Protein AF-A0A5C0BBR7-F1 (afdb_monomer_lite)

Sequence (84 aa):
PFGGMVKGAHRNLMRKFVKARPAAIEEDFQRRMHPGLTYCQRVGNVMGATTMLSLASTIDNADLSSPQRVGVFSYGTGCSSEFF

Foldseek 3Di:
DADVVVLVVQVVCCCPPVVDDPVVSVVCCVQQPVQLCPQCVVPPDPAQCSQVSSVVSCVVRHPCVDDDDDWTWDFDPVTDIDID

Structure (mmCIF, N/CA/C/O backbone):
data_AF-A0A5C0BBR7-F1
#
_entry.id   AF-A0A5C0BBR7-F1
#
loop_
_atom_site.group_PDB
_atom_site.id
_atom_site.type_symbol
_atom_site.label_atom_id
_atom_site.label_alt_id
_atom_site.label_comp_id
_atom_site.label_asym_id
_atom_site.label_entity_id
_atom_site.label_seq_id
_atom_site.pdbx_PDB_ins_code
_atom_site.Cartn_x
_atom_site.Cartn_y
_atom_site.Cartn_z
_atom_site.occupancy
_atom_site.B_iso_or_equiv
_atom_site.auth_seq_id
_atom_site.auth_comp_id
_atom_site.auth_asym_id
_atom_site.auth_atom_id
_atom_site.pdbx_PDB_model_num
ATOM 1 N N . PRO A 1 1 ? 5.286 3.936 -6.399 1.00 88.88 1 PRO A N 1
ATOM 2 C CA . PRO A 1 1 ? 6.703 4.178 -6.777 1.00 88.88 1 PRO A CA 1
ATOM 3 C C . PRO A 1 1 ? 7.719 3.556 -5.807 1.00 88.88 1 PRO A C 1
ATOM 5 O O . PRO A 1 1 ? 8.517 2.740 -6.239 1.00 88.88 1 PRO A O 1
ATOM 8 N N . PHE A 1 2 ? 7.698 3.909 -4.515 1.00 95.00 2 PHE A N 1
ATOM 9 C CA . PHE A 1 2 ? 8.538 3.283 -3.481 1.00 95.00 2 PHE A CA 1
ATOM 10 C C . PHE A 1 2 ? 7.951 3.520 -2.080 1.00 95.00 2 PHE A C 1
ATOM 12 O O . PHE A 1 2 ? 7.212 4.485 -1.868 1.00 95.00 2 PHE A O 1
ATOM 19 N N . GLY A 1 3 ? 8.292 2.659 -1.114 1.00 93.75 3 GLY A N 1
ATOM 20 C CA . GLY A 1 3 ? 7.658 2.637 0.213 1.00 93.75 3 GLY A CA 1
ATOM 21 C C . GLY A 1 3 ? 7.787 3.939 1.014 1.00 93.75 3 GLY A C 1
ATOM 22 O O . GLY A 1 3 ? 6.832 4.360 1.662 1.00 93.75 3 GLY A O 1
ATOM 23 N N . GLY A 1 4 ? 8.926 4.635 0.917 1.00 96.38 4 GLY A N 1
ATOM 24 C CA . GLY A 1 4 ? 9.140 5.912 1.614 1.00 96.38 4 GLY A CA 1
ATOM 25 C C . GLY A 1 4 ? 8.136 7.004 1.219 1.00 96.38 4 GLY A C 1
ATOM 26 O O . GLY A 1 4 ? 7.620 7.715 2.082 1.00 96.38 4 GLY A O 1
ATOM 27 N N . MET A 1 5 ? 7.791 7.093 -0.071 1.00 96.69 5 MET A N 1
ATOM 28 C CA . MET A 1 5 ? 6.782 8.037 -0.562 1.00 96.69 5 MET A CA 1
ATOM 29 C C . MET A 1 5 ? 5.386 7.686 -0.033 1.00 96.69 5 MET A C 1
ATOM 31 O O . MET A 1 5 ? 4.664 8.573 0.420 1.00 96.69 5 MET A O 1
ATOM 35 N N . VAL A 1 6 ? 5.031 6.396 -0.020 1.00 97.50 6 VAL A N 1
ATOM 36 C CA . VAL A 1 6 ? 3.744 5.913 0.511 1.00 97.50 6 VAL A CA 1
ATOM 37 C C . VAL A 1 6 ? 3.619 6.219 2.007 1.00 97.50 6 VAL A C 1
ATOM 39 O O . VAL A 1 6 ? 2.585 6.723 2.444 1.00 97.50 6 VAL A O 1
ATOM 42 N N . LYS A 1 7 ? 4.693 6.021 2.785 1.00 98.25 7 LYS A N 1
ATOM 43 C CA . LYS A 1 7 ? 4.743 6.387 4.210 1.00 98.25 7 LYS A CA 1
ATOM 44 C C . LYS A 1 7 ? 4.537 7.885 4.433 1.00 98.25 7 LYS A C 1
ATOM 46 O O . LYS A 1 7 ? 3.795 8.289 5.329 1.00 98.25 7 LYS A O 1
ATOM 51 N N . GLY A 1 8 ? 5.153 8.722 3.598 1.00 98.31 8 GLY A N 1
ATOM 52 C CA . GLY A 1 8 ? 4.945 10.170 3.622 1.00 98.31 8 GLY A CA 1
ATOM 53 C C . GLY A 1 8 ? 3.495 10.573 3.330 1.00 98.31 8 GLY A C 1
ATOM 54 O O . GLY A 1 8 ? 2.934 11.390 4.066 1.00 98.31 8 GLY A O 1
ATOM 55 N N . ALA A 1 9 ? 2.890 9.977 2.299 1.00 98.31 9 ALA A N 1
ATOM 56 C CA . ALA A 1 9 ? 1.514 10.247 1.885 1.00 98.31 9 ALA A CA 1
ATOM 57 C C . ALA A 1 9 ? 0.492 9.817 2.950 1.00 98.31 9 ALA A C 1
ATOM 59 O O . ALA A 1 9 ? -0.339 10.630 3.355 1.00 98.31 9 ALA A O 1
ATOM 60 N N . HIS A 1 10 ? 0.601 8.594 3.482 1.00 98.69 10 HIS A N 1
ATOM 61 C CA . HIS A 1 10 ? -0.246 8.116 4.584 1.00 98.69 10 HIS A CA 1
ATOM 62 C C . HIS A 1 10 ? -0.162 9.044 5.803 1.00 98.69 10 HIS A C 1
ATOM 64 O O . HIS A 1 10 ? -1.191 9.507 6.299 1.00 98.69 10 HIS A O 1
ATOM 70 N N . ARG A 1 11 ? 1.052 9.428 6.222 1.00 98.69 11 ARG A N 1
ATOM 71 C CA . ARG A 1 11 ? 1.248 10.378 7.328 1.00 98.69 11 ARG A CA 1
ATOM 72 C C . ARG A 1 11 ? 0.581 11.728 7.066 1.00 98.69 11 ARG A C 1
ATOM 74 O O . ARG A 1 11 ? 0.032 12.318 7.997 1.00 98.69 11 ARG A O 1
ATOM 81 N N . ASN A 1 12 ? 0.642 12.240 5.835 1.00 98.62 12 ASN A N 1
ATOM 82 C CA . ASN A 1 12 ? -0.038 13.482 5.468 1.00 98.62 12 ASN A CA 1
ATOM 83 C C . ASN A 1 12 ? -1.563 13.346 5.624 1.00 98.62 12 ASN A C 1
ATOM 85 O O . ASN A 1 12 ? -2.175 14.182 6.289 1.00 98.62 12 ASN A O 1
ATOM 89 N N . LEU A 1 13 ? -2.150 12.263 5.104 1.00 98.31 13 LEU A N 1
ATOM 90 C CA . LEU A 1 13 ? -3.588 11.992 5.197 1.00 98.31 13 LEU A CA 1
ATOM 91 C C . LEU A 1 13 ? -4.053 11.833 6.651 1.00 98.31 13 LEU A C 1
ATOM 93 O O . LEU A 1 13 ? -5.033 12.461 7.055 1.00 98.31 13 LEU A O 1
ATOM 97 N N . 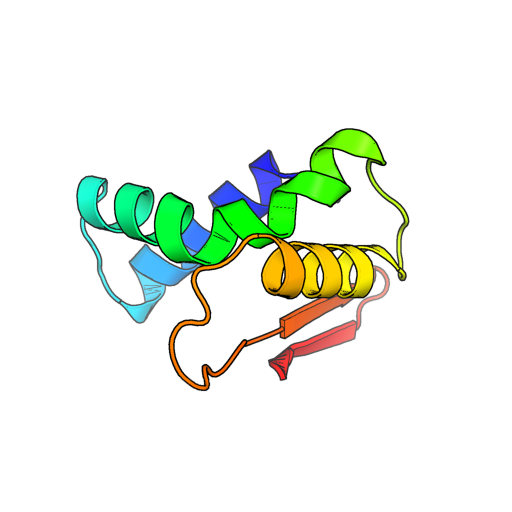MET A 1 14 ? -3.317 11.073 7.466 1.00 98.56 14 MET A N 1
ATOM 98 C CA . MET A 1 14 ? -3.649 10.865 8.879 1.00 98.56 14 MET A CA 1
ATOM 99 C C . MET A 1 14 ? -3.597 12.163 9.696 1.00 98.56 14 MET A C 1
ATOM 101 O O . MET A 1 14 ? -4.416 12.365 10.592 1.00 98.56 14 MET A O 1
ATOM 105 N N . ARG A 1 15 ? -2.677 13.081 9.378 1.00 98.44 15 ARG A N 1
ATOM 106 C CA . ARG A 1 15 ? -2.644 14.413 10.005 1.00 98.44 15 ARG A CA 1
ATOM 107 C C . ARG A 1 15 ? -3.794 15.297 9.531 1.00 98.44 15 ARG A C 1
ATOM 109 O O . ARG A 1 15 ? -4.418 15.960 10.351 1.00 98.44 15 ARG A O 1
ATOM 116 N N . LYS A 1 16 ? -4.065 15.307 8.224 1.00 98.25 16 LYS A N 1
ATOM 117 C CA . LYS A 1 16 ? -5.040 16.209 7.600 1.00 98.25 16 LYS A CA 1
ATOM 118 C C . LYS A 1 16 ? -6.484 15.854 7.957 1.00 98.25 16 LYS A C 1
ATOM 120 O O . LYS A 1 16 ? -7.258 16.749 8.279 1.00 98.25 16 LYS A O 1
ATOM 125 N N . PHE A 1 17 ? -6.836 14.571 7.900 1.00 97.88 17 PHE A N 1
ATOM 126 C CA . PHE A 1 17 ? -8.224 14.121 8.035 1.00 97.88 17 PHE A CA 1
ATOM 127 C C . PHE A 1 17 ? -8.534 13.532 9.409 1.00 97.88 17 PHE A C 1
ATOM 129 O O . PHE A 1 17 ? -9.580 13.828 9.975 1.00 97.88 17 PHE A O 1
ATOM 136 N N . VAL A 1 18 ? -7.617 12.738 9.968 1.00 97.12 18 VAL A N 1
ATOM 137 C CA . VAL A 1 18 ? -7.828 12.053 11.257 1.00 97.12 18 VAL A CA 1
ATOM 138 C C . VAL A 1 18 ? -7.297 12.878 12.437 1.00 97.12 18 VAL A C 1
ATOM 140 O O . VAL A 1 18 ? -7.707 12.665 13.573 1.00 97.12 18 VAL A O 1
ATOM 143 N N . LYS A 1 19 ? -6.401 13.847 12.187 1.00 97.81 19 LYS A N 1
ATOM 144 C CA . LYS A 1 19 ? -5.706 14.650 13.214 1.00 97.81 19 LYS A CA 1
ATOM 145 C C . LYS A 1 19 ? -4.938 13.781 14.226 1.00 97.81 19 LYS A C 1
ATOM 147 O O . LYS A 1 19 ? -4.838 14.109 15.407 1.00 97.81 19 LYS A O 1
ATOM 152 N N . ALA A 1 20 ? -4.388 12.660 13.757 1.00 98.12 20 ALA A N 1
ATOM 153 C CA . ALA A 1 20 ? -3.706 11.682 14.599 1.00 98.12 20 ALA A CA 1
ATOM 154 C C . ALA A 1 20 ? -2.331 12.170 15.102 1.00 98.12 20 ALA A C 1
ATOM 156 O O . ALA A 1 20 ? -1.604 12.893 14.413 1.00 98.12 20 ALA A O 1
ATOM 157 N N . ARG A 1 21 ? -1.942 11.713 16.300 1.00 97.94 21 ARG A N 1
ATOM 158 C CA . ARG A 1 21 ? -0.606 11.941 16.882 1.00 97.94 21 ARG A CA 1
ATOM 159 C C . ARG A 1 21 ? 0.451 11.043 16.216 1.00 97.94 21 ARG A C 1
ATOM 161 O O . ARG A 1 21 ? 0.101 9.957 15.761 1.00 97.94 21 ARG A O 1
ATOM 168 N N . PRO A 1 22 ? 1.745 11.425 16.209 1.00 98.12 22 PRO A N 1
ATOM 169 C CA . PRO A 1 22 ? 2.795 10.684 15.500 1.00 98.12 22 PRO A CA 1
ATOM 170 C C . PRO A 1 22 ? 2.869 9.183 15.812 1.00 98.12 22 PRO A C 1
ATOM 172 O O . PRO A 1 22 ? 2.982 8.393 14.883 1.00 98.12 22 PRO A O 1
ATOM 175 N N . ALA A 1 23 ? 2.748 8.791 17.084 1.00 98.38 23 ALA A N 1
ATOM 176 C CA . ALA A 1 23 ? 2.784 7.382 17.483 1.00 98.38 23 ALA A CA 1
ATOM 177 C C . ALA A 1 23 ? 1.631 6.569 16.866 1.00 98.38 23 ALA A C 1
ATOM 179 O O . ALA A 1 23 ? 1.866 5.515 16.288 1.00 98.38 23 ALA A O 1
ATOM 180 N N . ALA A 1 24 ? 0.409 7.113 16.894 1.00 98.50 24 ALA A N 1
ATOM 181 C CA . ALA A 1 24 ? -0.761 6.469 16.298 1.00 98.50 24 ALA A CA 1
ATOM 182 C C . ALA A 1 24 ? -0.663 6.376 14.766 1.00 98.50 24 ALA A C 1
ATOM 184 O O . ALA A 1 24 ? -1.171 5.435 14.170 1.00 98.50 24 ALA A O 1
ATOM 185 N N . ILE A 1 25 ? 0.002 7.339 14.113 1.00 98.69 25 ILE A N 1
ATOM 186 C CA . ILE A 1 25 ? 0.263 7.272 12.667 1.00 98.69 25 ILE A CA 1
ATOM 187 C C . ILE A 1 25 ? 1.213 6.120 12.346 1.00 98.69 25 ILE A C 1
ATOM 189 O O . ILE A 1 25 ? 0.982 5.410 11.374 1.00 98.69 25 ILE A O 1
ATOM 193 N N . GLU A 1 26 ? 2.280 5.947 13.128 1.00 98.56 26 GLU A N 1
ATOM 194 C CA . GLU A 1 26 ? 3.232 4.861 12.893 1.00 98.56 26 GLU A CA 1
ATOM 195 C C . GLU A 1 26 ? 2.579 3.497 13.118 1.00 98.56 26 GLU A C 1
ATOM 197 O O . GLU A 1 26 ? 2.682 2.634 12.252 1.00 98.56 26 GLU A O 1
ATOM 202 N N . GLU A 1 27 ? 1.848 3.325 14.220 1.00 98.50 27 GLU A N 1
ATOM 203 C CA . GLU A 1 27 ? 1.094 2.098 14.498 1.00 98.50 27 GLU A CA 1
ATOM 204 C C . GLU A 1 27 ? 0.107 1.777 13.367 1.00 98.50 27 GLU A C 1
ATOM 206 O O . GLU A 1 27 ? 0.069 0.660 12.849 1.00 98.50 27 GLU A O 1
ATOM 211 N N . ASP A 1 28 ? -0.650 2.780 12.917 1.00 98.50 28 ASP A N 1
ATOM 212 C CA . ASP A 1 28 ? -1.604 2.613 11.829 1.00 98.50 28 ASP A CA 1
ATOM 213 C C . ASP A 1 28 ? -0.924 2.287 10.491 1.00 98.50 28 ASP A C 1
ATOM 215 O O . ASP A 1 28 ? -1.430 1.464 9.726 1.00 98.50 28 ASP A O 1
ATOM 219 N N . PHE A 1 29 ? 0.238 2.885 10.219 1.00 98.56 29 PHE A N 1
ATOM 220 C CA . PHE A 1 29 ? 1.033 2.578 9.035 1.00 98.56 29 PHE A CA 1
ATOM 221 C C . PHE A 1 29 ? 1.508 1.121 9.051 1.00 98.56 29 PHE A C 1
ATOM 223 O O . PHE A 1 29 ? 1.344 0.418 8.052 1.00 98.56 29 PHE A O 1
ATOM 230 N N . GLN A 1 30 ? 2.051 0.654 10.178 1.00 98.25 30 GLN A N 1
ATOM 231 C CA . GLN A 1 30 ? 2.507 -0.731 10.319 1.00 98.25 30 GLN A CA 1
ATOM 232 C C . GLN A 1 30 ? 1.353 -1.717 10.141 1.00 98.25 30 GLN A C 1
ATOM 234 O O . GLN A 1 30 ? 1.486 -2.706 9.428 1.00 98.25 30 GLN A O 1
ATOM 239 N N . ARG A 1 31 ? 0.190 -1.414 10.716 1.00 97.31 31 ARG A N 1
ATOM 240 C CA . ARG A 1 31 ? -0.970 -2.302 10.646 1.00 97.31 31 ARG A CA 1
ATOM 241 C C . ARG A 1 31 ? -1.637 -2.327 9.269 1.00 97.31 31 ARG A C 1
ATOM 243 O O . ARG A 1 31 ? -1.997 -3.398 8.797 1.00 97.31 31 ARG A O 1
ATOM 250 N N . ARG A 1 32 ? -1.855 -1.166 8.636 1.00 97.56 32 ARG A N 1
ATOM 251 C CA . ARG A 1 32 ? -2.706 -1.058 7.430 1.00 97.56 32 ARG A CA 1
ATOM 252 C C . ARG A 1 32 ? -1.958 -0.855 6.120 1.00 97.56 32 ARG A C 1
ATOM 254 O O . ARG A 1 32 ? -2.510 -1.168 5.072 1.00 97.56 32 ARG A O 1
ATOM 261 N N . MET A 1 33 ? -0.742 -0.314 6.154 1.00 98.00 33 MET A N 1
ATOM 262 C CA . MET A 1 33 ? 0.008 0.018 4.936 1.00 98.00 33 MET A CA 1
ATOM 263 C C . MET A 1 33 ? 1.167 -0.942 4.688 1.00 98.00 33 MET A C 1
ATOM 265 O O . MET A 1 33 ? 1.422 -1.297 3.540 1.00 98.00 33 MET A O 1
ATOM 269 N N . HIS A 1 3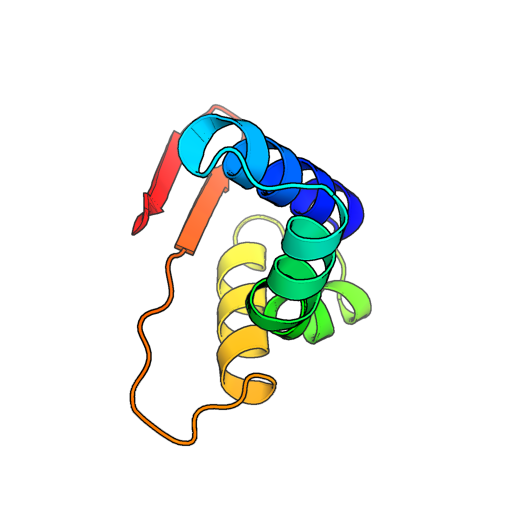4 ? 1.868 -1.366 5.743 1.00 98.19 34 HIS A N 1
ATOM 270 C CA . HIS A 1 34 ? 3.055 -2.212 5.618 1.00 98.19 34 HIS A CA 1
ATOM 271 C C . HIS A 1 34 ? 2.806 -3.534 4.867 1.00 98.19 34 HIS A C 1
ATOM 273 O O . HIS A 1 34 ? 3.623 -3.846 3.998 1.00 98.19 34 HIS A O 1
ATOM 279 N N . PRO A 1 35 ? 1.696 -4.275 5.087 1.00 98.38 35 PRO A N 1
ATOM 280 C CA . PRO A 1 35 ? 1.424 -5.507 4.338 1.00 98.38 35 PRO A CA 1
ATOM 281 C C . PRO A 1 35 ? 1.431 -5.320 2.814 1.00 98.38 35 PRO A C 1
ATOM 283 O O . PRO A 1 35 ? 1.957 -6.156 2.083 1.00 98.38 35 PRO A O 1
ATOM 286 N N . GLY A 1 36 ? 0.935 -4.179 2.325 1.00 98.31 36 GLY A N 1
ATOM 287 C CA . GLY A 1 36 ? 0.928 -3.847 0.899 1.00 98.31 36 GLY A CA 1
ATOM 288 C C . GLY A 1 36 ? 2.308 -3.527 0.312 1.00 98.31 36 GLY A C 1
ATOM 289 O O . GLY A 1 36 ? 2.479 -3.506 -0.908 1.00 98.31 36 GLY A O 1
ATOM 290 N N . LEU A 1 37 ? 3.316 -3.277 1.152 1.00 98.31 37 LEU A N 1
ATOM 291 C CA . LEU A 1 37 ? 4.662 -2.913 0.710 1.00 98.31 37 LEU A CA 1
ATOM 292 C C . LEU A 1 37 ? 5.607 -4.111 0.568 1.00 98.31 37 LEU A C 1
ATOM 294 O O . LEU A 1 37 ? 6.628 -3.961 -0.106 1.00 98.31 37 LEU A O 1
ATOM 298 N N . THR A 1 38 ? 5.275 -5.277 1.132 1.00 98.25 38 THR A N 1
ATOM 299 C CA . THR A 1 38 ? 6.142 -6.470 1.143 1.00 98.25 38 THR A CA 1
ATOM 300 C C . THR A 1 38 ? 6.605 -6.863 -0.262 1.00 98.25 38 THR A C 1
ATOM 302 O O . THR A 1 38 ? 7.803 -7.026 -0.497 1.00 98.25 38 THR A O 1
ATOM 305 N N . TYR A 1 39 ? 5.697 -6.960 -1.237 1.00 98.56 39 TYR A N 1
ATOM 306 C CA . TYR A 1 39 ? 6.086 -7.296 -2.615 1.00 98.56 39 TYR A CA 1
ATOM 307 C C . TYR A 1 39 ? 6.693 -6.108 -3.360 1.00 98.56 39 TYR A C 1
ATOM 309 O O . TYR A 1 39 ? 7.669 -6.273 -4.093 1.00 98.56 39 TYR A O 1
ATOM 317 N N . CYS A 1 40 ? 6.197 -4.894 -3.113 1.00 98.00 40 CYS A N 1
ATOM 318 C CA . CYS A 1 40 ? 6.741 -3.679 -3.721 1.00 98.00 40 CYS A CA 1
ATOM 319 C C . CYS A 1 40 ? 8.228 -3.463 -3.381 1.00 98.00 40 CYS A C 1
ATOM 321 O O . CYS A 1 40 ? 8.982 -2.986 -4.225 1.00 98.00 40 CYS A O 1
ATOM 323 N N . GLN A 1 41 ? 8.672 -3.823 -2.172 1.00 97.50 41 GLN A N 1
ATOM 324 C CA . GLN A 1 41 ? 10.082 -3.732 -1.766 1.00 97.50 41 GLN A CA 1
ATOM 325 C C . GLN A 1 41 ? 10.988 -4.727 -2.503 1.00 97.50 41 GLN A C 1
ATOM 327 O O . GLN A 1 41 ? 12.168 -4.445 -2.692 1.00 97.50 41 GLN A O 1
ATOM 332 N N . ARG A 1 42 ? 10.445 -5.872 -2.929 1.00 97.75 42 ARG A N 1
ATOM 333 C CA . ARG A 1 42 ? 11.195 -6.915 -3.643 1.00 97.75 42 ARG A CA 1
ATOM 334 C C . ARG A 1 42 ? 11.307 -6.638 -5.139 1.00 97.75 42 ARG A C 1
ATOM 336 O O . ARG A 1 42 ? 12.306 -7.001 -5.745 1.00 97.75 42 ARG A O 1
ATOM 343 N N . VAL A 1 43 ? 10.275 -6.031 -5.724 1.00 98.06 43 VAL A N 1
ATOM 344 C CA . VAL A 1 43 ? 10.165 -5.830 -7.179 1.00 98.06 43 VAL A CA 1
ATOM 345 C C . VAL A 1 43 ? 10.552 -4.407 -7.599 1.00 98.06 43 VAL A C 1
ATOM 347 O O . VAL A 1 43 ? 11.062 -4.198 -8.696 1.00 98.06 43 VAL A O 1
ATOM 350 N N . GLY A 1 44 ? 10.342 -3.415 -6.733 1.00 96.75 44 GLY A N 1
ATOM 351 C CA . GLY A 1 44 ? 10.510 -2.007 -7.078 1.00 96.75 44 GLY A CA 1
ATOM 352 C C . GLY A 1 44 ? 9.310 -1.434 -7.841 1.00 96.75 44 GLY A C 1
ATOM 353 O O . GLY A 1 44 ? 8.181 -1.912 -7.733 1.00 96.75 44 GLY A O 1
ATOM 354 N N . ASN A 1 45 ? 9.540 -0.342 -8.575 1.00 97.25 45 ASN A N 1
ATOM 355 C CA . ASN A 1 45 ? 8.482 0.379 -9.282 1.00 97.25 45 ASN A CA 1
ATOM 356 C C . ASN A 1 45 ? 8.132 -0.295 -10.617 1.00 97.25 45 ASN A C 1
ATOM 358 O O . ASN A 1 45 ? 8.910 -0.207 -11.562 1.00 97.25 45 ASN A O 1
ATOM 362 N N . VAL A 1 46 ? 6.928 -0.861 -10.718 1.00 97.62 46 VAL A N 1
ATOM 363 C CA . VAL A 1 46 ? 6.388 -1.485 -11.945 1.00 97.62 46 VAL A CA 1
ATOM 364 C C . VAL A 1 46 ? 5.273 -0.646 -12.582 1.00 97.62 46 VAL A C 1
ATOM 366 O O . VAL A 1 46 ? 4.333 -1.158 -13.189 1.00 97.62 46 VAL A O 1
ATOM 369 N N . MET A 1 47 ? 5.355 0.677 -12.410 1.00 96.69 47 MET A N 1
ATOM 370 C CA . MET A 1 47 ? 4.458 1.673 -13.005 1.00 96.69 47 MET A CA 1
ATOM 371 C C . MET A 1 47 ? 2.979 1.342 -12.744 1.00 96.69 47 MET A C 1
ATOM 373 O O . MET A 1 47 ? 2.590 1.229 -11.579 1.00 96.69 47 MET A O 1
ATOM 377 N N . GLY A 1 48 ? 2.166 1.177 -13.793 1.00 96.00 48 GLY A N 1
ATOM 378 C CA . GLY A 1 48 ? 0.723 0.943 -13.686 1.00 96.00 48 GLY A CA 1
ATOM 379 C C . GLY A 1 48 ? 0.346 -0.326 -12.918 1.00 96.00 48 GLY A C 1
ATOM 380 O O . GLY A 1 48 ? -0.720 -0.376 -12.314 1.00 96.00 48 GLY A O 1
ATOM 381 N N . ALA A 1 49 ? 1.237 -1.321 -12.851 1.00 97.94 49 ALA A N 1
ATOM 382 C CA . ALA A 1 49 ? 0.985 -2.544 -12.093 1.00 97.94 49 ALA A CA 1
ATOM 383 C C . ALA A 1 49 ? 1.234 -2.383 -10.582 1.00 97.94 49 ALA A C 1
ATOM 385 O O . ALA A 1 49 ? 0.829 -3.243 -9.804 1.00 97.94 49 ALA A O 1
ATOM 386 N N . THR A 1 50 ? 1.875 -1.295 -10.134 1.00 98.38 50 THR A N 1
ATOM 387 C CA . THR A 1 50 ? 2.333 -1.162 -8.736 1.00 98.38 50 THR A CA 1
ATOM 388 C C . THR A 1 50 ? 1.168 -1.166 -7.751 1.00 98.38 50 THR A C 1
ATOM 390 O O . THR A 1 50 ? 1.270 -1.766 -6.684 1.00 98.38 50 THR A O 1
ATOM 393 N N . THR A 1 51 ? 0.045 -0.538 -8.107 1.00 98.12 51 THR A N 1
ATOM 394 C CA . THR A 1 51 ? -1.158 -0.523 -7.263 1.00 98.12 51 THR A CA 1
ATOM 395 C C . THR A 1 51 ? -1.734 -1.929 -7.094 1.00 98.12 51 THR A C 1
ATOM 397 O O . THR A 1 51 ? -2.070 -2.321 -5.980 1.00 98.12 51 THR A O 1
ATOM 400 N N . MET A 1 52 ? -1.777 -2.721 -8.170 1.00 98.38 52 MET A N 1
ATOM 401 C CA . MET A 1 52 ? -2.259 -4.106 -8.116 1.00 98.38 52 MET A CA 1
ATOM 402 C C . MET A 1 52 ? -1.281 -5.028 -7.382 1.00 98.38 52 MET A C 1
ATOM 404 O O . MET A 1 52 ? -1.710 -5.860 -6.588 1.00 98.38 52 MET A O 1
ATOM 408 N N . LEU A 1 53 ? 0.030 -4.836 -7.563 1.00 98.62 53 LEU A N 1
ATOM 409 C CA . LEU A 1 53 ? 1.053 -5.554 -6.799 1.00 98.62 53 LEU A CA 1
ATOM 410 C C . LEU A 1 53 ? 0.937 -5.261 -5.297 1.00 98.62 53 LEU A C 1
ATOM 412 O O . LEU A 1 53 ? 1.059 -6.170 -4.478 1.00 98.62 53 LEU A O 1
ATOM 416 N N . SER A 1 54 ? 0.670 -4.003 -4.934 1.00 98.62 54 SER A N 1
ATOM 417 C CA . SER A 1 54 ? 0.429 -3.617 -3.545 1.00 98.62 54 SER A CA 1
ATOM 418 C C . SER A 1 54 ? -0.846 -4.246 -2.991 1.00 98.62 54 SER A C 1
ATOM 420 O O . SER A 1 54 ? -0.838 -4.672 -1.841 1.00 98.62 54 SER A O 1
ATOM 422 N N . LEU A 1 55 ? -1.921 -4.325 -3.781 1.00 98.56 55 LEU A N 1
ATOM 423 C CA . LEU A 1 55 ? -3.169 -4.966 -3.365 1.00 98.56 55 LEU A CA 1
ATOM 424 C C . LEU A 1 55 ? -2.981 -6.472 -3.139 1.00 98.56 55 LEU A C 1
ATOM 426 O O . LEU A 1 55 ? -3.389 -6.977 -2.097 1.00 98.56 55 LEU A O 1
ATOM 430 N N . ALA A 1 56 ? -2.307 -7.163 -4.063 1.00 98.62 56 ALA A N 1
ATOM 431 C CA . ALA A 1 56 ? -1.952 -8.573 -3.901 1.00 98.62 56 ALA A CA 1
ATOM 432 C C . ALA A 1 56 ? -1.102 -8.791 -2.637 1.00 98.62 56 ALA A C 1
ATOM 434 O O . ALA A 1 56 ? -1.426 -9.633 -1.806 1.00 98.62 56 ALA A O 1
ATOM 435 N N . SER A 1 57 ? -0.081 -7.951 -2.429 1.00 98.62 57 SER A N 1
ATOM 436 C CA . SER A 1 57 ? 0.744 -7.976 -1.215 1.00 98.62 57 SER A CA 1
ATOM 437 C C . SER A 1 57 ? -0.091 -7.784 0.054 1.00 98.62 57 SER A C 1
ATOM 439 O O . SER A 1 57 ? 0.139 -8.479 1.039 1.00 98.62 57 SER A O 1
ATOM 441 N N . THR A 1 58 ? -1.074 -6.880 0.049 1.00 98.62 58 THR A N 1
ATOM 442 C CA . THR A 1 58 ? -1.976 -6.686 1.193 1.00 98.62 58 THR A CA 1
ATOM 443 C C . THR A 1 58 ? -2.787 -7.944 1.487 1.00 98.62 58 THR A C 1
ATOM 445 O O . THR A 1 58 ? -2.871 -8.328 2.648 1.00 98.62 58 THR A O 1
ATOM 448 N N . ILE A 1 59 ? -3.357 -8.592 0.467 1.00 98.25 59 ILE A N 1
ATOM 449 C CA . ILE A 1 59 ? -4.176 -9.803 0.642 1.00 98.25 59 ILE A CA 1
ATOM 450 C C . ILE A 1 59 ? -3.350 -10.938 1.258 1.00 98.25 59 ILE A C 1
ATOM 452 O O . ILE A 1 59 ? -3.812 -11.582 2.195 1.00 98.25 59 ILE A O 1
ATOM 456 N N . ASP A 1 60 ? -2.117 -11.131 0.789 1.00 98.38 60 ASP A N 1
ATOM 457 C CA . ASP A 1 60 ? -1.275 -12.245 1.237 1.00 98.38 60 ASP A CA 1
ATOM 458 C C . ASP A 1 60 ? -0.609 -12.012 2.605 1.00 98.38 60 ASP A C 1
ATOM 460 O O . ASP A 1 60 ? -0.188 -12.969 3.252 1.00 98.38 60 ASP A O 1
ATOM 464 N N . ASN A 1 61 ? -0.461 -10.754 3.047 1.00 98.19 61 ASN A N 1
ATOM 465 C CA . ASN A 1 61 ? 0.355 -10.413 4.224 1.00 98.19 61 ASN A CA 1
ATOM 466 C C . ASN A 1 61 ? -0.413 -9.708 5.357 1.00 98.19 61 ASN A C 1
ATOM 468 O O . ASN A 1 61 ? 0.184 -9.422 6.396 1.00 98.19 61 ASN A O 1
ATOM 472 N N . ALA A 1 62 ? -1.690 -9.365 5.174 1.00 97.00 62 ALA A N 1
ATOM 473 C CA . ALA A 1 62 ? -2.511 -8.778 6.232 1.00 97.00 62 ALA A CA 1
ATOM 474 C C . ALA A 1 62 ? -3.189 -9.860 7.089 1.00 97.00 62 ALA A C 1
ATOM 476 O O . ALA A 1 62 ? -3.438 -10.974 6.636 1.00 97.00 62 ALA A O 1
ATOM 477 N N . ASP A 1 63 ? -3.549 -9.508 8.325 1.00 94.25 63 ASP A N 1
ATOM 478 C CA . ASP A 1 63 ? -4.466 -10.325 9.122 1.00 94.25 63 ASP A CA 1
ATOM 479 C C . ASP A 1 63 ? -5.890 -10.183 8.567 1.00 94.25 63 ASP A C 1
ATOM 481 O O . ASP A 1 63 ? -6.523 -9.133 8.707 1.00 94.25 63 ASP A O 1
ATOM 485 N N . LEU A 1 64 ? -6.378 -11.251 7.933 1.00 93.94 64 LEU A N 1
ATOM 486 C CA . LEU A 1 64 ? -7.715 -11.371 7.349 1.00 93.94 64 LEU A CA 1
ATOM 487 C C . LEU A 1 64 ? -8.560 -12.431 8.073 1.00 93.94 64 LEU A C 1
ATOM 489 O O . LEU A 1 64 ? -9.326 -13.164 7.450 1.00 93.94 64 LEU A O 1
ATOM 493 N N . SER A 1 65 ? -8.448 -12.505 9.401 1.00 94.56 65 SER A N 1
ATOM 494 C CA . SER A 1 65 ? -9.294 -13.358 10.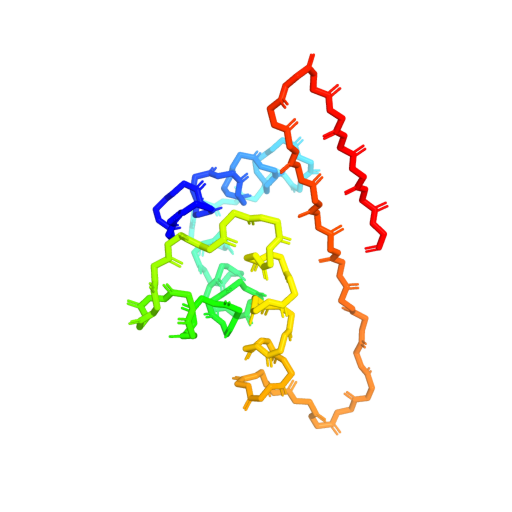258 1.00 94.56 65 SER A CA 1
ATOM 495 C C . SER A 1 65 ? -10.807 -13.130 10.093 1.00 94.56 65 SER A C 1
ATOM 497 O O . SER A 1 65 ? -11.613 -13.978 10.473 1.00 94.56 65 SER A O 1
ATOM 499 N N . SER A 1 66 ? -11.210 -12.002 9.503 1.00 96.31 66 SER A N 1
ATOM 500 C CA . SER A 1 66 ? -12.583 -11.691 9.100 1.00 96.31 66 SER A CA 1
ATOM 501 C C . SER A 1 66 ? -12.589 -10.879 7.797 1.00 96.31 66 SER A C 1
ATOM 503 O O . SER A 1 66 ? -11.555 -10.309 7.440 1.00 96.31 66 SER A O 1
ATOM 505 N N . PRO A 1 67 ? -13.723 -10.794 7.070 1.00 97.19 67 PRO A N 1
ATOM 506 C CA . PRO A 1 67 ? -13.820 -9.950 5.882 1.00 97.19 67 PRO A CA 1
ATOM 507 C C . PRO A 1 67 ? -13.459 -8.490 6.186 1.00 97.19 67 PRO A C 1
ATOM 509 O O . PRO A 1 67 ? -14.012 -7.884 7.105 1.00 97.19 67 PRO A O 1
ATOM 512 N N . GLN A 1 68 ? -12.565 -7.905 5.385 1.00 96.56 68 GLN A N 1
ATOM 513 C CA . GLN A 1 68 ? -12.119 -6.519 5.544 1.00 96.56 68 GLN A CA 1
ATOM 514 C C . GLN A 1 68 ? -12.316 -5.700 4.271 1.00 96.56 68 GLN A C 1
ATOM 516 O O . GLN A 1 68 ? -12.340 -6.221 3.158 1.00 96.56 68 GLN A O 1
ATOM 521 N N . ARG A 1 69 ? -12.431 -4.382 4.448 1.00 97.56 69 ARG A N 1
ATOM 522 C CA . ARG A 1 69 ? -12.468 -3.412 3.352 1.00 97.56 69 ARG A CA 1
ATOM 523 C C . ARG A 1 69 ? -11.070 -2.856 3.109 1.00 97.56 69 ARG A C 1
ATOM 525 O O . ARG A 1 69 ? -10.432 -2.375 4.043 1.00 97.56 69 ARG A O 1
ATOM 532 N N . VAL A 1 70 ? -10.650 -2.840 1.849 1.00 97.81 70 VAL A N 1
ATOM 533 C CA . VAL A 1 70 ? -9.401 -2.213 1.403 1.00 97.81 70 VAL A CA 1
ATOM 534 C C . VAL A 1 70 ? -9.750 -0.985 0.571 1.00 97.81 70 VAL A C 1
ATOM 536 O O . VAL A 1 70 ? -10.623 -1.066 -0.282 1.00 97.81 70 VAL A O 1
ATOM 539 N N . GLY A 1 71 ? -9.096 0.144 0.849 1.00 98.19 71 GLY A N 1
ATOM 540 C CA . GLY A 1 71 ? -9.150 1.328 -0.010 1.00 98.19 71 GLY A CA 1
ATOM 541 C C . GLY A 1 71 ? -7.905 1.389 -0.887 1.00 98.19 71 GLY A C 1
ATOM 542 O O . GLY A 1 71 ? -6.789 1.203 -0.391 1.00 98.19 71 GLY A O 1
ATOM 543 N N . VAL A 1 72 ? -8.089 1.654 -2.172 1.00 98.31 72 VAL A N 1
ATOM 544 C CA . VAL A 1 72 ? -7.048 1.633 -3.194 1.00 98.31 72 VAL A CA 1
ATOM 545 C C . VAL A 1 72 ? -6.927 3.020 -3.804 1.00 98.31 72 VAL A C 1
ATOM 547 O O . VAL A 1 72 ? -7.889 3.576 -4.315 1.00 98.31 72 VAL A O 1
ATOM 550 N N . PHE A 1 73 ? -5.719 3.582 -3.773 1.00 98.50 73 PHE A N 1
ATOM 551 C CA . PHE A 1 73 ? -5.408 4.835 -4.454 1.00 98.50 73 PHE A CA 1
ATOM 552 C C . PHE A 1 73 ? -4.508 4.564 -5.659 1.00 98.50 73 PHE A C 1
ATOM 554 O O . PHE A 1 73 ? -3.392 4.059 -5.505 1.00 98.50 73 PHE A O 1
ATOM 561 N N . SER A 1 74 ? -4.980 4.926 -6.848 1.00 98.12 74 SER A N 1
ATOM 562 C CA . SER A 1 74 ? -4.229 4.843 -8.098 1.00 98.12 74 SER A CA 1
ATOM 563 C C . SER A 1 74 ? -3.880 6.237 -8.609 1.00 98.12 74 SER A C 1
ATOM 565 O O . SER A 1 74 ? -4.695 7.157 -8.553 1.00 98.12 74 SER A O 1
ATOM 567 N N . TYR A 1 75 ? -2.660 6.397 -9.115 1.00 98.31 75 TYR A N 1
ATOM 568 C CA . TYR A 1 75 ? -2.164 7.653 -9.668 1.00 98.31 75 TYR A CA 1
ATOM 569 C C . TYR A 1 75 ? -1.247 7.385 -10.862 1.00 98.31 75 TYR A C 1
ATOM 571 O O . TYR A 1 75 ? -0.347 6.545 -10.780 1.00 98.31 75 TYR A O 1
ATOM 579 N N . GLY A 1 76 ? -1.434 8.153 -11.936 1.00 97.81 76 GLY A N 1
ATOM 580 C CA . GLY A 1 76 ? -0.556 8.177 -13.103 1.00 97.81 76 GLY A CA 1
ATOM 581 C C . GLY A 1 76 ? -0.198 9.605 -13.513 1.00 97.81 76 GLY A C 1
ATOM 582 O O . GLY A 1 76 ? -1.037 10.505 -13.481 1.00 97.81 76 GLY A O 1
ATOM 583 N N . THR A 1 77 ? 1.056 9.822 -13.909 1.00 95.88 77 THR A N 1
ATOM 584 C CA . THR A 1 77 ? 1.552 11.119 -14.397 1.00 95.88 77 THR A CA 1
ATOM 585 C C . THR A 1 77 ? 0.850 11.528 -15.700 1.00 95.88 77 THR A C 1
ATOM 587 O O . THR A 1 77 ? 0.634 10.685 -16.564 1.00 95.88 77 THR A O 1
ATOM 590 N N . GLY A 1 78 ? 0.493 12.815 -15.841 1.00 96.12 78 GLY A N 1
ATOM 591 C CA . GLY A 1 78 ? -0.258 13.348 -16.991 1.00 96.12 78 GLY A CA 1
ATOM 592 C C . GLY A 1 78 ? -1.382 14.359 -16.678 1.00 96.12 78 GLY A C 1
ATOM 593 O O . GLY A 1 78 ? -1.547 15.303 -17.434 1.00 96.12 78 GLY A O 1
ATOM 594 N N . CYS A 1 79 ? -2.162 14.290 -15.593 1.00 90.00 79 CYS A N 1
ATOM 595 C CA . CYS A 1 79 ? -2.339 13.199 -14.634 1.00 90.00 79 CYS A CA 1
ATOM 596 C C . CYS A 1 79 ? -3.816 12.814 -14.489 1.00 90.00 79 CYS A C 1
ATOM 598 O O . CYS A 1 79 ? -4.708 13.631 -14.713 1.00 90.00 79 CYS A O 1
ATOM 600 N N . SER A 1 80 ? -4.039 11.567 -14.077 1.00 97.94 80 SER A N 1
ATOM 601 C CA . SER A 1 80 ? -5.328 11.082 -13.587 1.00 97.94 80 SER A CA 1
ATOM 602 C C . SER A 1 80 ? -5.106 10.245 -12.328 1.00 97.94 80 SER A C 1
ATOM 604 O O . SER A 1 80 ? -4.027 9.673 -12.117 1.00 97.94 80 SER A O 1
ATOM 606 N N . SER A 1 81 ? -6.115 10.214 -11.468 1.00 98.19 81 SER A N 1
ATOM 607 C CA . SER A 1 81 ? -6.087 9.491 -10.203 1.00 98.19 81 SER A CA 1
ATOM 608 C C . SER A 1 81 ? -7.478 9.040 -9.808 1.00 98.19 81 SER A C 1
ATOM 610 O O . SER A 1 81 ? -8.449 9.748 -10.069 1.00 98.19 81 SER A O 1
ATOM 612 N N . GLU A 1 82 ? -7.550 7.924 -9.098 1.00 98.69 82 GLU A N 1
ATOM 613 C CA . GLU A 1 82 ? -8.804 7.369 -8.607 1.00 98.69 82 GLU A CA 1
ATOM 614 C C . GLU A 1 82 ? -8.601 6.760 -7.219 1.00 98.69 82 GLU A 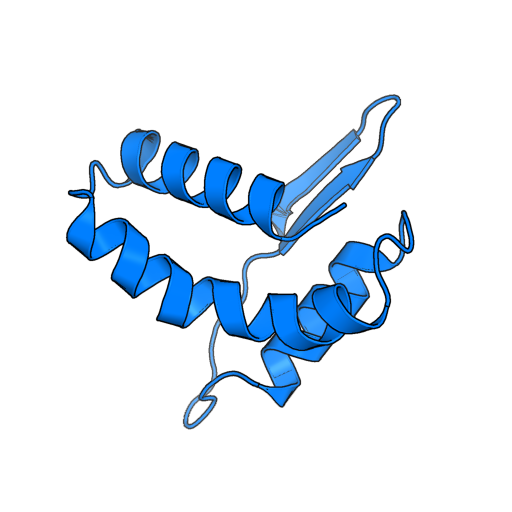C 1
ATOM 616 O O . GLU A 1 82 ? -7.537 6.208 -6.919 1.00 98.69 82 GLU A O 1
ATOM 621 N N . PHE A 1 83 ? -9.620 6.886 -6.371 1.00 98.44 83 PHE A N 1
ATOM 6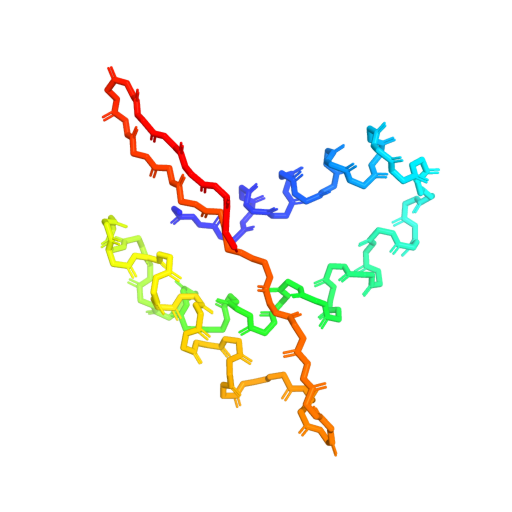22 C CA . PHE A 1 83 ? -9.707 6.190 -5.095 1.00 98.44 83 PHE A CA 1
ATOM 623 C C . PHE A 1 83 ? -10.966 5.327 -5.096 1.00 98.44 83 PHE A C 1
ATOM 625 O O . PHE A 1 83 ? -12.051 5.860 -5.335 1.00 98.44 83 PHE A O 1
ATOM 632 N N . PHE A 1 84 ? -10.818 4.037 -4.813 1.00 97.75 84 PHE A 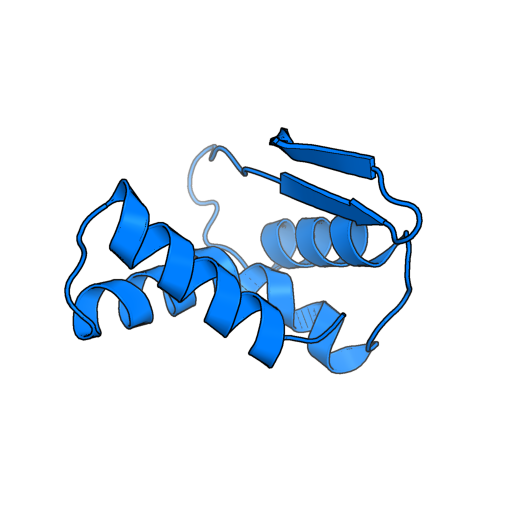N 1
ATOM 633 C CA . PHE A 1 84 ? -11.905 3.059 -4.816 1.00 97.75 84 PHE A CA 1
ATOM 634 C C . PHE A 1 84 ? -11.744 2.018 -3.707 1.00 97.75 84 PHE A C 1
ATOM 636 O O . PHE A 1 84 ? -10.602 1.811 -3.237 1.00 97.75 84 PHE A O 1
#

Secondary structure (DSSP, 8-state):
--HHHHHHHHHHHIIIII---HHHHHHHHHHHTHHHHHHHHHH---GGGHHHHHHHHHHHHS--SS------EEEETTTEEEE-

Radius of gyration: 13.01 Å; chains: 1; bounding box: 25×30×34 Å

pLDDT: mean 97.53, std 1.68, range [88.88, 98.69]